Protein AF-A0A528B3K3-F1 (afdb_monomer_lite)

pLDDT: mean 85.91, std 14.16, range [41.41, 97.94]

Secondary structure (DSSP, 8-state):
-------------------------TT-GGGGGBSS----B--SSS--BTHHHHHHHHHHH----SSB-GGGGTTHHHHHHHHH--

Structure (mmCIF, N/CA/C/O backbone):
data_AF-A0A528B3K3-F1
#
_entry.id   AF-A0A528B3K3-F1
#
loop_
_atom_site.group_PDB
_atom_site.id
_atom_site.type_symbol
_atom_site.label_atom_id
_atom_site.label_alt_id
_atom_site.label_comp_id
_atom_site.label_asym_id
_atom_site.label_entity_id
_atom_site.label_seq_id
_atom_site.pdbx_PDB_ins_code
_atom_site.Cartn_x
_atom_site.Cartn_y
_atom_site.Cartn_z
_atom_site.occupancy
_atom_site.B_iso_or_equiv
_atom_site.auth_seq_id
_atom_site.auth_comp_id
_atom_site.auth_asym_id
_atom_site.auth_atom_id
_atom_site.pdbx_PDB_model_num
ATOM 1 N N . MET A 1 1 ? 41.942 28.067 -50.783 1.00 41.41 1 MET A N 1
ATOM 2 C CA . MET A 1 1 ? 41.124 28.146 -49.555 1.00 41.41 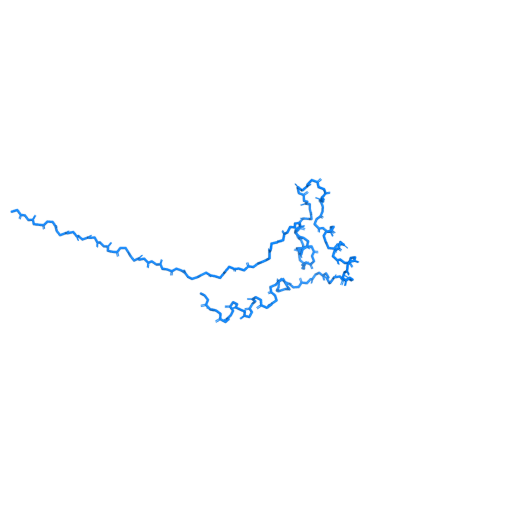1 MET A CA 1
ATOM 3 C C . MET A 1 1 ? 40.449 26.794 -49.360 1.00 41.41 1 MET A C 1
ATOM 5 O O . MET A 1 1 ? 39.690 26.421 -50.246 1.00 41.41 1 MET A O 1
ATOM 9 N N . PRO A 1 2 ? 40.777 26.013 -48.319 1.00 42.88 2 PRO A N 1
ATOM 10 C CA . PRO A 1 2 ? 40.164 24.705 -48.106 1.00 42.88 2 PRO A CA 1
ATOM 11 C C . PRO A 1 2 ? 38.782 24.866 -47.455 1.00 42.88 2 PRO A C 1
ATOM 13 O O . PRO A 1 2 ? 38.627 25.636 -46.508 1.00 42.88 2 PRO A O 1
ATOM 16 N N . GLN A 1 3 ? 37.777 24.157 -47.975 1.00 47.91 3 GLN A N 1
ATOM 17 C CA . GLN A 1 3 ? 36.479 24.026 -47.316 1.00 47.91 3 GLN A CA 1
ATOM 18 C C . GLN A 1 3 ? 36.640 23.147 -46.074 1.00 47.91 3 GLN A C 1
ATOM 20 O O . GLN A 1 3 ? 37.077 22.001 -46.163 1.00 47.91 3 GLN A O 1
ATOM 25 N N . ILE A 1 4 ? 36.283 23.698 -44.916 1.00 52.38 4 ILE A N 1
ATOM 26 C CA . ILE A 1 4 ? 36.191 22.951 -43.665 1.00 52.38 4 ILE A CA 1
ATOM 27 C C . ILE A 1 4 ? 34.981 22.023 -43.789 1.00 52.38 4 ILE A C 1
ATOM 29 O O . ILE A 1 4 ? 33.841 22.483 -43.860 1.00 52.38 4 ILE A O 1
ATOM 33 N N . ALA A 1 5 ? 35.235 20.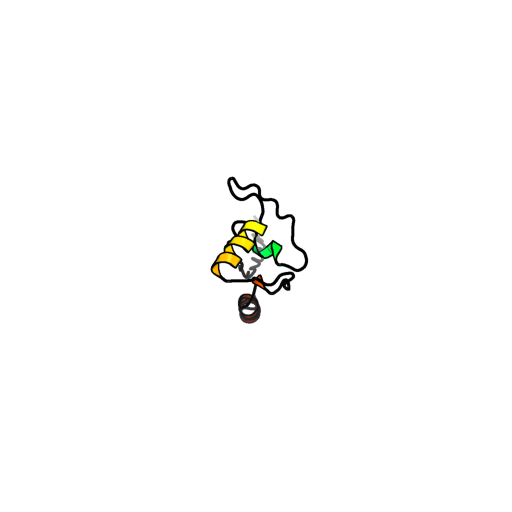717 -43.856 1.00 52.62 5 ALA A N 1
ATOM 34 C CA . ALA A 1 5 ? 34.193 19.706 -43.780 1.00 52.62 5 ALA A CA 1
ATOM 35 C C . ALA A 1 5 ? 33.501 19.818 -42.414 1.00 52.62 5 ALA A C 1
ATOM 37 O O . ALA A 1 5 ? 34.123 19.620 -41.370 1.00 52.62 5 ALA A O 1
ATOM 38 N N . ASN A 1 6 ? 32.212 20.158 -42.429 1.00 53.03 6 ASN A N 1
ATOM 39 C CA . ASN A 1 6 ? 31.361 20.151 -41.249 1.00 53.03 6 ASN A CA 1
ATOM 40 C C . ASN A 1 6 ? 31.107 18.695 -40.845 1.00 53.03 6 ASN A C 1
ATOM 42 O O . ASN A 1 6 ? 30.112 18.095 -41.246 1.00 53.03 6 ASN A O 1
ATOM 46 N N . ASN A 1 7 ? 32.030 18.110 -40.084 1.00 57.12 7 ASN A N 1
ATOM 47 C CA . ASN A 1 7 ? 31.821 16.806 -39.473 1.00 57.12 7 ASN A CA 1
ATOM 48 C C . ASN A 1 7 ? 30.970 16.995 -38.211 1.00 57.12 7 ASN A C 1
ATOM 50 O O . ASN A 1 7 ? 31.438 16.851 -37.083 1.00 57.12 7 ASN A O 1
ATOM 54 N N . ALA A 1 8 ? 29.710 17.380 -38.412 1.00 56.12 8 ALA A N 1
ATOM 55 C CA . ALA A 1 8 ? 28.694 17.234 -37.390 1.00 56.12 8 ALA A CA 1
ATOM 56 C C . ALA A 1 8 ? 28.438 15.732 -37.265 1.00 56.12 8 ALA A C 1
ATOM 58 O O . ALA A 1 8 ? 27.655 15.160 -38.022 1.00 56.12 8 ALA A O 1
ATOM 59 N N . ALA A 1 9 ? 29.148 15.081 -36.343 1.00 58.81 9 ALA A N 1
ATOM 60 C CA . ALA A 1 9 ? 28.754 13.769 -35.866 1.00 58.81 9 ALA A CA 1
ATOM 61 C C . ALA A 1 9 ? 27.306 13.909 -35.386 1.00 58.81 9 ALA A C 1
ATOM 63 O O . ALA A 1 9 ? 27.044 14.527 -34.354 1.00 58.81 9 ALA A O 1
ATOM 64 N N . ALA A 1 10 ? 26.362 13.432 -36.198 1.00 62.22 10 ALA A N 1
ATOM 65 C CA . ALA A 1 10 ? 24.961 13.373 -35.841 1.00 62.22 10 ALA A CA 1
ATOM 66 C C . ALA A 1 10 ? 24.882 12.534 -34.565 1.00 62.22 10 ALA A C 1
ATOM 68 O O . ALA A 1 10 ? 25.066 11.318 -34.606 1.00 62.22 10 ALA A O 1
ATOM 69 N N . GLY A 1 11 ? 24.723 13.201 -33.419 1.00 64.31 11 GLY A N 1
ATOM 70 C CA . GLY A 1 11 ? 24.625 12.533 -32.132 1.00 64.31 11 GLY A CA 1
ATOM 71 C C . GLY A 1 11 ? 23.526 11.485 -32.220 1.00 64.31 11 GLY A C 1
ATOM 72 O O . GLY A 1 11 ? 22.405 11.800 -32.626 1.00 64.31 11 GLY A O 1
ATOM 73 N N . VAL A 1 12 ? 23.857 10.234 -31.895 1.00 70.38 12 VAL A N 1
ATOM 74 C CA . VAL A 1 12 ? 22.870 9.158 -31.803 1.00 70.38 12 VAL A CA 1
ATOM 75 C C . VAL A 1 12 ? 21.799 9.622 -30.824 1.00 70.38 12 VAL A C 1
ATOM 77 O O . VAL A 1 12 ? 22.055 9.754 -29.629 1.00 70.38 12 VAL A O 1
ATOM 80 N N . ARG A 1 13 ? 20.597 9.911 -31.331 1.00 71.56 13 ARG A N 1
ATOM 81 C CA . ARG A 1 13 ? 19.433 10.113 -30.473 1.00 71.56 13 ARG A CA 1
ATOM 82 C C . ARG A 1 13 ? 18.997 8.739 -29.991 1.00 71.56 13 ARG A C 1
ATOM 84 O O . ARG A 1 13 ? 18.355 8.006 -30.735 1.00 71.56 13 ARG A O 1
ATOM 91 N N . SER A 1 14 ? 19.388 8.380 -28.777 1.00 81.12 14 SER A N 1
ATOM 92 C CA . SER A 1 14 ? 18.838 7.218 -28.093 1.00 81.12 14 SER A CA 1
ATOM 93 C C . SER A 1 14 ? 17.412 7.532 -27.634 1.00 81.12 14 SER A C 1
ATOM 95 O O . SER A 1 14 ? 17.150 8.578 -27.040 1.00 81.12 14 SER A O 1
ATOM 97 N N . SER A 1 15 ? 16.476 6.636 -27.941 1.00 85.94 15 SER A N 1
ATOM 98 C CA . SER A 1 15 ? 15.108 6.664 -27.419 1.00 85.94 15 SER A CA 1
ATOM 99 C C . SER A 1 15 ? 14.944 5.558 -26.382 1.00 85.94 15 SER A C 1
ATOM 101 O O . SER A 1 15 ? 15.343 4.425 -26.644 1.00 85.94 15 SER A O 1
ATOM 103 N N . ALA A 1 16 ? 14.339 5.877 -25.240 1.00 90.38 16 ALA A N 1
ATOM 104 C CA . ALA A 1 16 ? 13.916 4.901 -24.241 1.00 90.38 16 ALA A CA 1
ATOM 105 C C . ALA A 1 16 ? 12.387 4.803 -24.247 1.00 90.38 16 ALA A C 1
ATOM 107 O O . ALA A 1 16 ? 11.706 5.816 -24.428 1.00 90.38 16 ALA A O 1
ATOM 108 N N . LYS A 1 17 ? 11.857 3.597 -24.045 1.00 90.56 17 LYS A N 1
ATOM 109 C CA . LYS A 1 17 ? 10.435 3.356 -23.805 1.00 90.56 17 LYS A CA 1
ATOM 110 C C . LYS A 1 17 ? 10.266 3.084 -22.305 1.00 90.56 17 LYS A C 1
ATOM 112 O O . LYS A 1 17 ? 11.128 2.490 -21.664 1.00 90.56 17 LYS A O 1
ATOM 117 N N . LEU A 1 18 ? 9.230 3.680 -21.721 1.00 93.12 18 LEU A N 1
ATOM 118 C CA . LEU A 1 18 ? 8.982 3.698 -20.280 1.00 93.12 18 LEU A CA 1
ATOM 119 C C . LEU A 1 18 ? 7.553 3.236 -20.023 1.00 93.12 18 LEU A C 1
ATOM 121 O O . LEU A 1 18 ? 6.638 3.650 -20.735 1.00 93.12 18 LEU A O 1
ATOM 125 N N . PHE A 1 19 ? 7.369 2.445 -18.970 1.00 91.75 19 PHE A N 1
ATOM 126 C CA . PHE A 1 19 ? 6.060 2.106 -18.428 1.00 91.75 19 PHE A CA 1
ATOM 127 C C . PHE A 1 19 ? 5.872 2.828 -17.101 1.00 91.75 19 PHE A C 1
ATOM 129 O O . PHE A 1 19 ? 6.648 2.640 -16.165 1.00 91.75 19 PHE A O 1
ATOM 136 N N . LEU A 1 20 ? 4.866 3.695 -17.039 1.00 90.94 20 LEU A N 1
ATOM 137 C CA . LEU A 1 20 ? 4.542 4.466 -15.846 1.00 90.94 20 LEU A CA 1
ATOM 138 C C . LEU A 1 20 ? 3.249 3.907 -15.264 1.00 90.94 20 LEU A C 1
ATOM 140 O O . LEU A 1 20 ? 2.198 3.997 -15.894 1.00 90.94 20 LEU A O 1
ATOM 144 N N . CYS A 1 21 ? 3.334 3.330 -14.069 1.00 87.50 21 CYS A N 1
ATOM 145 C CA . CYS A 1 21 ? 2.192 2.786 -13.347 1.00 87.50 21 CYS A CA 1
ATOM 146 C C . CYS A 1 21 ? 2.294 3.092 -11.853 1.00 87.50 21 CYS A C 1
ATOM 148 O O . CYS A 1 21 ? 3.339 3.512 -11.352 1.00 87.50 21 CYS A O 1
ATOM 150 N N . GLY A 1 22 ? 1.184 2.883 -11.157 1.00 82.19 22 GLY A N 1
ATOM 151 C CA . GLY A 1 22 ? 1.040 3.149 -9.735 1.00 82.19 22 GLY A CA 1
ATOM 152 C C . GLY A 1 22 ? -0.296 3.812 -9.444 1.00 82.19 22 GLY A C 1
ATOM 153 O O . GLY A 1 22 ? -0.979 4.294 -10.347 1.00 82.19 22 GLY A O 1
ATOM 154 N N . ASP A 1 23 ? -0.654 3.829 -8.169 1.00 76.94 23 ASP A N 1
ATOM 155 C CA . ASP A 1 23 ? -1.821 4.543 -7.667 1.00 76.94 23 ASP A CA 1
ATOM 156 C C . ASP A 1 23 ? -1.392 5.839 -6.959 1.00 76.94 23 ASP A C 1
ATOM 158 O O . ASP A 1 23 ? -0.274 5.950 -6.440 1.00 76.94 23 ASP A O 1
ATOM 162 N N . VAL A 1 24 ? -2.282 6.830 -6.913 1.00 73.50 24 VAL A N 1
ATOM 163 C CA . VAL A 1 24 ? -2.078 8.048 -6.122 1.00 73.50 24 VAL A CA 1
ATOM 164 C C . VAL A 1 24 ? -2.446 7.745 -4.676 1.00 73.50 24 VAL A C 1
ATOM 166 O O . VAL A 1 24 ? -3.558 7.998 -4.217 1.00 73.50 24 VAL A O 1
ATOM 169 N N . MET A 1 25 ? -1.486 7.215 -3.927 1.00 71.69 25 MET A N 1
ATOM 170 C CA . MET A 1 25 ? -1.701 6.935 -2.513 1.00 71.69 25 MET A CA 1
ATOM 171 C C . MET A 1 25 ? -1.469 8.155 -1.631 1.00 71.69 25 MET A C 1
ATOM 173 O O . MET A 1 25 ? -0.342 8.484 -1.253 1.00 71.69 25 MET A O 1
ATOM 177 N N . LEU A 1 26 ? -2.566 8.777 -1.214 1.00 65.62 26 LEU A N 1
ATOM 178 C CA . LEU A 1 26 ? -2.557 9.706 -0.091 1.00 65.62 26 LEU A CA 1
ATOM 179 C C . LEU A 1 26 ? -2.482 8.897 1.216 1.00 65.62 26 LEU A C 1
ATOM 181 O O . LEU A 1 26 ? -3.252 7.959 1.412 1.00 65.62 26 LEU A O 1
ATOM 185 N N . GLY A 1 27 ? -1.543 9.234 2.103 1.00 77.75 27 GLY A N 1
ATOM 186 C CA . GLY A 1 27 ? -1.516 8.679 3.459 1.00 77.75 27 GLY A CA 1
ATOM 187 C C . GLY A 1 27 ? -0.843 7.315 3.652 1.00 77.75 27 GLY A C 1
ATOM 188 O O . GLY A 1 27 ? -0.905 6.767 4.750 1.00 77.75 27 GLY A O 1
ATOM 189 N N . ARG A 1 28 ? -0.181 6.766 2.622 1.00 89.62 28 ARG A N 1
ATOM 190 C CA . ARG A 1 28 ? 0.676 5.560 2.688 1.00 89.62 28 ARG A CA 1
ATOM 191 C C . ARG A 1 28 ? 0.016 4.257 3.173 1.00 89.62 28 ARG A C 1
ATOM 193 O O . ARG A 1 28 ? 0.696 3.252 3.214 1.00 89.62 28 ARG A O 1
ATOM 200 N N . GLY A 1 29 ? -1.288 4.197 3.445 1.00 92.12 29 GLY A N 1
ATOM 201 C CA . GLY A 1 29 ? -1.933 3.045 4.102 1.00 92.12 29 GLY A CA 1
ATOM 202 C C . GLY A 1 29 ? -1.626 1.642 3.542 1.00 92.12 29 GLY A C 1
ATOM 203 O O . GLY A 1 29 ? -1.544 0.703 4.330 1.00 92.12 29 GLY A O 1
ATOM 204 N N . ILE A 1 30 ? -1.407 1.472 2.227 1.00 90.62 30 ILE A N 1
ATOM 205 C CA . ILE A 1 30 ? -1.047 0.153 1.664 1.00 90.62 30 ILE A CA 1
ATOM 206 C C . ILE A 1 30 ? 0.281 -0.366 2.224 1.00 90.62 30 ILE A C 1
ATOM 208 O O . ILE A 1 30 ? 0.454 -1.569 2.384 1.00 90.62 30 ILE A O 1
ATOM 212 N N . ASP A 1 31 ? 1.232 0.523 2.527 1.00 90.69 31 ASP A N 1
ATOM 213 C CA . ASP A 1 31 ? 2.556 0.107 2.977 1.00 90.69 31 ASP A CA 1
ATOM 214 C C . ASP A 1 31 ? 2.478 -0.574 4.348 1.00 90.69 31 ASP A C 1
ATOM 216 O O . ASP A 1 31 ? 3.260 -1.473 4.642 1.00 90.69 31 ASP A O 1
ATOM 220 N N . GLN A 1 32 ? 1.458 -0.230 5.137 1.00 94.62 32 GLN A N 1
ATOM 221 C CA . GLN A 1 32 ? 1.199 -0.795 6.455 1.00 94.62 32 GLN A CA 1
ATOM 222 C C . GLN A 1 32 ? 0.642 -2.219 6.407 1.00 94.62 32 GLN A C 1
ATOM 224 O O . GLN A 1 32 ? 0.636 -2.900 7.436 1.00 94.62 32 GLN A O 1
ATOM 229 N N . ILE A 1 33 ? 0.160 -2.685 5.250 1.00 94.56 33 ILE A N 1
ATOM 230 C CA . ILE A 1 33 ? -0.323 -4.062 5.095 1.00 94.56 33 ILE A CA 1
ATOM 231 C C . ILE A 1 33 ? 0.705 -4.996 4.454 1.00 94.56 33 ILE A C 1
ATOM 233 O O . ILE A 1 33 ? 0.480 -6.206 4.470 1.00 94.56 33 ILE A O 1
ATOM 237 N N . LEU A 1 34 ? 1.827 -4.478 3.943 1.00 94.00 34 LEU A N 1
ATOM 238 C CA . LEU A 1 34 ? 2.901 -5.288 3.356 1.00 94.00 34 LEU A CA 1
ATOM 239 C C . LEU A 1 34 ? 3.631 -6.134 4.412 1.00 94.00 34 LEU A C 1
ATOM 241 O O . LEU A 1 34 ? 3.519 -5.903 5.618 1.00 94.00 34 LEU A O 1
ATOM 245 N N . ALA A 1 35 ? 4.399 -7.127 3.956 1.00 94.25 35 ALA A N 1
ATOM 246 C CA . ALA A 1 35 ? 5.206 -7.996 4.818 1.00 94.25 35 ALA A CA 1
ATOM 247 C C . ALA A 1 35 ? 6.179 -7.224 5.731 1.00 94.25 35 ALA A C 1
ATOM 249 O O . ALA A 1 35 ? 6.356 -7.598 6.894 1.00 94.25 35 ALA A O 1
ATOM 250 N N . SER A 1 36 ? 6.763 -6.137 5.218 1.00 92.75 36 SER A N 1
ATOM 251 C CA . SER A 1 36 ? 7.688 -5.256 5.941 1.00 92.75 36 SER A CA 1
ATOM 252 C C . SER A 1 36 ? 7.194 -3.805 5.888 1.00 92.75 36 SER A C 1
ATOM 254 O O . SER A 1 36 ? 7.597 -3.058 4.995 1.00 92.75 36 SER A O 1
ATOM 256 N N . PRO A 1 37 ? 6.300 -3.395 6.806 1.00 93.25 37 PRO A N 1
ATOM 257 C CA . PRO A 1 37 ? 5.727 -2.057 6.780 1.00 93.25 37 PRO A CA 1
ATOM 258 C C . PRO A 1 37 ? 6.765 -0.988 7.144 1.00 93.25 37 PRO A C 1
ATOM 260 O O . PRO A 1 37 ? 7.600 -1.184 8.030 1.00 93.25 37 PRO A O 1
ATOM 263 N N . GLY A 1 38 ? 6.701 0.160 6.466 1.00 91.00 38 GLY A N 1
ATOM 264 C CA . GLY A 1 38 ? 7.505 1.336 6.811 1.00 91.00 38 GLY A CA 1
ATOM 265 C C . GLY A 1 38 ? 6.983 2.058 8.059 1.00 91.00 38 GLY A C 1
ATOM 266 O O . GLY A 1 38 ? 5.907 1.741 8.561 1.00 91.00 38 GLY A O 1
ATOM 267 N N . ASP A 1 39 ? 7.713 3.078 8.531 1.00 95.00 39 ASP A N 1
ATOM 268 C CA . ASP A 1 39 ? 7.262 3.919 9.654 1.00 95.00 39 ASP A CA 1
ATOM 269 C C . ASP A 1 39 ? 5.884 4.530 9.332 1.00 95.00 39 ASP A C 1
ATOM 271 O O . ASP A 1 39 ? 5.767 5.218 8.303 1.00 95.00 39 ASP A O 1
ATOM 275 N N . PRO A 1 40 ? 4.853 4.281 10.163 1.00 95.75 40 PRO A N 1
ATOM 276 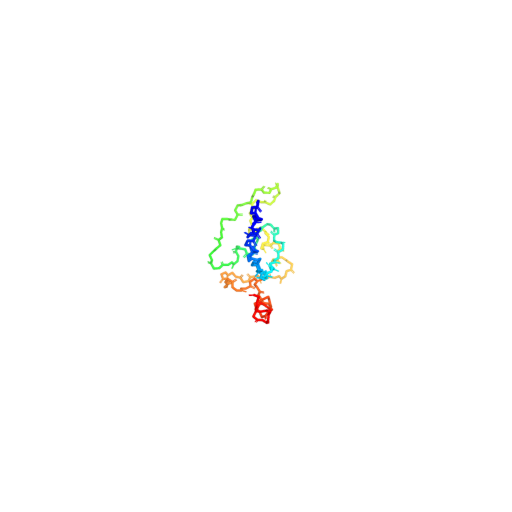C CA . PRO A 1 40 ? 3.517 4.804 9.933 1.00 95.75 40 PRO A CA 1
ATOM 277 C C . PRO A 1 40 ? 3.411 6.314 10.141 1.00 95.75 40 PRO A C 1
ATOM 279 O O . PRO A 1 40 ? 2.383 6.879 9.779 1.00 95.75 40 PRO A O 1
ATOM 282 N N . HIS A 1 41 ? 4.396 6.991 10.737 1.00 96.31 41 HIS A N 1
ATOM 283 C CA . HIS A 1 41 ? 4.276 8.414 11.035 1.00 96.31 41 HIS A CA 1
ATOM 284 C C . HIS A 1 41 ? 4.050 9.262 9.771 1.00 96.31 41 HIS A C 1
ATOM 286 O O . HIS A 1 41 ? 4.791 9.173 8.787 1.00 96.31 41 HIS A O 1
ATOM 292 N N . LEU A 1 42 ? 3.032 10.126 9.820 1.00 93.81 42 LEU A N 1
ATOM 293 C CA . LEU A 1 42 ? 2.685 11.056 8.747 1.00 93.81 42 LEU A CA 1
ATOM 294 C C . LEU A 1 42 ? 2.826 12.510 9.198 1.00 93.81 42 LEU A C 1
ATOM 296 O O . LEU A 1 42 ? 2.354 12.908 10.264 1.00 93.81 42 LEU A O 1
ATOM 300 N N . ASN A 1 43 ? 3.383 13.332 8.310 1.00 92.25 43 ASN A N 1
ATOM 301 C CA . ASN A 1 43 ? 3.516 14.781 8.484 1.00 92.25 43 ASN A CA 1
ATOM 302 C C . ASN A 1 43 ? 2.287 15.551 7.963 1.00 92.25 43 ASN A C 1
ATOM 304 O O . ASN A 1 43 ? 2.400 16.679 7.484 1.00 92.25 43 ASN A O 1
ATOM 308 N N . GLU A 1 44 ? 1.101 14.950 8.031 1.00 90.31 44 GLU A N 1
ATOM 309 C CA . GLU A 1 44 ? -0.143 15.587 7.600 1.00 90.31 44 GLU A CA 1
ATOM 310 C C . GLU A 1 44 ? -0.819 16.321 8.759 1.00 90.31 44 GLU A C 1
ATOM 312 O O . GLU A 1 44 ? -0.544 16.069 9.932 1.00 90.31 44 GLU A O 1
ATOM 317 N N . ARG A 1 45 ? -1.718 17.268 8.467 1.00 92.88 45 ARG A N 1
ATOM 318 C CA . ARG A 1 45 ? -2.350 18.086 9.515 1.00 92.88 45 ARG A CA 1
ATOM 319 C C . ARG A 1 45 ? -3.230 17.254 10.456 1.00 92.88 45 ARG A C 1
ATOM 321 O O . ARG A 1 45 ? -3.160 17.468 11.665 1.00 92.88 45 ARG A O 1
ATOM 328 N N . TYR A 1 46 ? -4.032 16.344 9.904 1.00 90.69 46 TYR A N 1
ATOM 329 C CA . TYR A 1 46 ? -5.097 15.646 10.631 1.00 90.69 46 TYR A CA 1
ATOM 330 C C . TYR A 1 46 ? -4.754 14.193 10.943 1.00 90.69 46 TYR A C 1
ATOM 332 O O . TYR A 1 46 ? -4.844 13.787 12.099 1.00 90.69 46 TYR A O 1
ATOM 340 N N . VAL A 1 47 ? -4.330 13.423 9.943 1.00 94.31 47 VAL A N 1
ATOM 341 C CA . VAL A 1 47 ? -3.911 12.037 10.148 1.00 94.31 47 VAL A CA 1
ATOM 342 C C . VAL A 1 47 ? -2.420 12.016 10.472 1.00 94.31 47 VAL A C 1
ATOM 344 O O . VAL A 1 47 ? -1.617 12.639 9.788 1.00 94.31 47 VAL A O 1
ATOM 347 N N . LYS A 1 48 ? -2.048 11.342 11.561 1.00 95.12 48 LYS A N 1
ATOM 348 C CA . LYS A 1 48 ? -0.653 11.258 12.033 1.00 95.12 48 LYS A CA 1
ATOM 349 C C . LYS A 1 48 ? -0.042 9.870 11.863 1.00 95.12 48 LYS A C 1
ATOM 351 O O . LYS A 1 48 ? 1.158 9.719 12.068 1.00 95.12 48 LYS A O 1
ATOM 356 N N . SER A 1 49 ? -0.864 8.885 11.502 1.00 96.31 49 SER A N 1
ATOM 357 C CA . SER A 1 49 ? -0.468 7.495 11.294 1.00 96.31 49 SER A CA 1
ATOM 358 C C . SER A 1 49 ? -1.073 6.953 10.002 1.00 96.31 49 SER A C 1
ATOM 360 O O . SER A 1 49 ? -2.283 7.042 9.802 1.00 96.31 49 SER A O 1
ATOM 362 N N . ALA A 1 50 ? -0.254 6.323 9.165 1.00 95.88 50 ALA A N 1
ATOM 363 C CA . ALA A 1 50 ? -0.682 5.617 7.964 1.00 95.88 50 ALA A CA 1
ATOM 364 C C . ALA A 1 50 ? -1.640 4.454 8.284 1.00 95.88 50 ALA A C 1
ATOM 366 O O . ALA A 1 50 ? -2.503 4.122 7.472 1.00 95.88 50 ALA A O 1
ATOM 367 N N . THR A 1 51 ? -1.562 3.880 9.494 1.00 96.06 51 THR A N 1
ATOM 368 C CA . THR A 1 51 ? -2.471 2.804 9.931 1.00 96.06 51 THR A CA 1
ATOM 369 C C . THR A 1 51 ? -3.929 3.252 9.969 1.00 96.06 51 THR A C 1
ATOM 371 O O . THR A 1 51 ? -4.818 2.445 9.707 1.00 96.06 51 THR A O 1
ATOM 374 N N . THR A 1 52 ? -4.185 4.544 10.208 1.00 95.94 52 THR A N 1
ATOM 375 C CA . THR A 1 52 ? -5.541 5.103 10.217 1.00 95.94 52 THR A CA 1
ATOM 376 C C . THR A 1 52 ? -6.233 4.916 8.868 1.00 95.94 52 THR A C 1
ATOM 378 O O . THR A 1 52 ? -7.435 4.676 8.829 1.00 95.94 52 THR A O 1
ATOM 381 N N . TYR A 1 53 ? -5.505 4.961 7.750 1.00 94.06 53 TYR A N 1
ATOM 382 C CA . TYR A 1 53 ? -6.107 4.716 6.437 1.00 94.06 53 TYR A CA 1
ATOM 383 C C . TYR A 1 53 ? -6.534 3.258 6.254 1.00 94.06 53 TYR A C 1
ATOM 385 O O . TYR A 1 53 ? -7.592 3.011 5.677 1.00 94.06 53 TYR A O 1
ATOM 393 N N . VAL A 1 54 ? -5.773 2.302 6.799 1.00 94.44 54 VAL A N 1
ATOM 394 C CA . VAL A 1 54 ? -6.161 0.882 6.802 1.00 94.44 54 VAL A CA 1
ATOM 395 C C . VAL A 1 54 ? -7.417 0.681 7.646 1.00 94.44 54 VAL A C 1
ATOM 397 O O . VAL A 1 54 ? -8.373 0.077 7.175 1.00 94.44 54 VAL A O 1
ATOM 400 N N . GLU A 1 55 ? -7.462 1.259 8.848 1.00 95.75 55 GLU A N 1
ATOM 401 C CA . GLU A 1 55 ? -8.629 1.192 9.740 1.00 95.75 55 GLU A CA 1
ATOM 402 C C . GLU A 1 55 ? -9.888 1.781 9.082 1.00 95.75 55 GLU A C 1
ATOM 404 O O . GLU A 1 55 ? -10.978 1.212 9.165 1.00 95.75 55 GLU A O 1
ATOM 409 N N . LEU A 1 56 ? -9.756 2.925 8.403 1.00 94.81 56 LEU A N 1
ATOM 410 C CA . LEU A 1 56 ? -10.860 3.550 7.674 1.00 94.81 56 LEU A CA 1
ATOM 411 C C . LEU A 1 56 ? -11.338 2.680 6.507 1.00 94.81 56 LEU A C 1
ATOM 413 O O . LEU A 1 56 ? -12.547 2.551 6.312 1.00 94.81 56 LEU A O 1
ATOM 417 N N . ALA A 1 57 ? -10.417 2.064 5.765 1.00 94.00 57 ALA A N 1
ATOM 418 C CA . ALA A 1 57 ? -10.758 1.147 4.684 1.00 94.00 57 ALA A CA 1
ATOM 419 C C . ALA A 1 57 ? -11.443 -0.125 5.214 1.00 94.00 57 ALA A C 1
ATOM 421 O O . ALA A 1 57 ? -12.447 -0.556 4.643 1.00 94.00 57 ALA A O 1
ATOM 422 N N . GLU A 1 58 ? -10.968 -0.675 6.334 1.00 96.75 58 GLU A N 1
ATOM 423 C CA . GLU A 1 58 ? -11.546 -1.854 6.987 1.00 96.75 58 GLU A CA 1
ATOM 424 C C . GLU A 1 58 ? -12.966 -1.594 7.503 1.00 96.75 58 GLU A C 1
ATOM 426 O O . GLU A 1 58 ? -13.842 -2.452 7.403 1.00 96.75 58 GLU A O 1
ATOM 431 N N . ARG A 1 59 ? -13.242 -0.382 8.001 1.00 97.81 59 ARG A N 1
ATOM 432 C CA . ARG 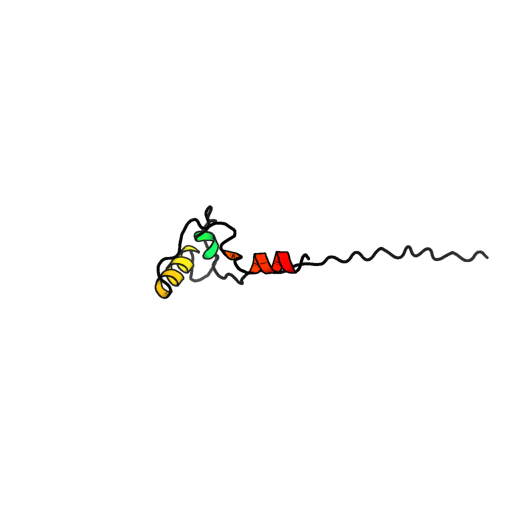A 1 59 ? -14.594 0.008 8.435 1.00 97.81 59 ARG A CA 1
ATOM 433 C C . ARG A 1 59 ? -15.627 -0.020 7.310 1.00 97.81 59 ARG A C 1
ATOM 435 O O . ARG A 1 59 ? -16.807 -0.204 7.596 1.00 97.81 59 ARG A O 1
ATOM 442 N N . VAL A 1 60 ? -15.205 0.214 6.070 1.00 97.94 60 VAL A N 1
ATOM 443 C CA . VAL A 1 60 ? -16.101 0.257 4.905 1.00 97.94 60 VAL A CA 1
ATOM 444 C C . VAL A 1 60 ? -16.183 -1.105 4.218 1.00 97.94 60 VAL A C 1
ATOM 446 O O . VAL A 1 60 ? -17.267 -1.512 3.813 1.00 97.94 60 VAL A O 1
ATOM 449 N N . ASN A 1 61 ? -15.057 -1.814 4.107 1.00 96.44 61 ASN A N 1
ATOM 450 C CA . ASN A 1 61 ? -14.934 -3.006 3.261 1.00 96.44 61 ASN A CA 1
ATOM 451 C C . ASN A 1 61 ? -14.811 -4.321 4.047 1.00 96.44 61 ASN A C 1
ATOM 453 O O . ASN A 1 61 ? -14.828 -5.396 3.453 1.00 96.44 61 ASN A O 1
ATOM 457 N N . GLY A 1 62 ? -14.705 -4.251 5.374 1.00 97.69 62 GLY A N 1
ATOM 458 C CA . GLY A 1 62 ? -14.368 -5.395 6.214 1.00 97.69 62 GLY A CA 1
ATOM 459 C C . GLY A 1 62 ? -12.855 -5.629 6.323 1.00 97.69 62 GLY A C 1
ATOM 460 O O . GLY A 1 62 ? -12.063 -4.820 5.843 1.00 97.69 62 GLY A O 1
ATOM 461 N N . PRO A 1 63 ? -12.434 -6.715 6.993 1.00 97.00 63 PRO A N 1
ATOM 462 C CA . PRO A 1 63 ? -11.028 -6.965 7.308 1.00 97.00 63 PRO A CA 1
ATOM 463 C C . PRO A 1 63 ? -10.118 -6.986 6.075 1.00 97.00 63 PRO A C 1
ATOM 465 O O . PRO A 1 63 ? -10.427 -7.652 5.087 1.00 97.00 63 PRO A O 1
ATOM 468 N N . ILE A 1 64 ? -8.964 -6.319 6.168 1.00 94.69 64 ILE A N 1
ATOM 469 C CA . ILE A 1 64 ? -7.943 -6.306 5.117 1.00 94.69 64 ILE A CA 1
ATOM 470 C C . ILE A 1 64 ? -6.784 -7.221 5.544 1.00 94.69 64 ILE A C 1
ATOM 472 O O . ILE A 1 64 ? -6.297 -7.108 6.676 1.00 94.69 64 ILE A O 1
ATOM 476 N N . PRO A 1 65 ? -6.315 -8.132 4.669 1.00 93.56 65 PRO A N 1
ATOM 477 C CA . PRO A 1 65 ? -5.171 -8.984 4.965 1.00 93.56 65 PRO A CA 1
ATOM 478 C C . PRO A 1 65 ? -3.921 -8.173 5.319 1.00 93.56 65 PRO A C 1
ATOM 480 O O . PRO A 1 65 ? -3.648 -7.128 4.734 1.00 93.56 65 PRO A O 1
ATOM 483 N N . ARG A 1 66 ? -3.141 -8.677 6.276 1.00 94.50 66 ARG A N 1
ATOM 484 C CA . ARG A 1 66 ? -1.858 -8.092 6.686 1.00 94.50 66 ARG A CA 1
ATOM 485 C C . ARG A 1 66 ? -0.717 -9.005 6.266 1.00 94.50 66 ARG A C 1
ATOM 487 O O . ARG A 1 66 ? -0.909 -10.214 6.163 1.00 94.50 66 ARG A O 1
ATOM 494 N N . LYS A 1 67 ? 0.475 -8.426 6.125 1.00 95.06 67 LYS A N 1
ATOM 495 C CA . LYS A 1 67 ? 1.681 -9.095 5.624 1.00 95.06 67 LYS A CA 1
ATOM 496 C C . LYS A 1 67 ? 1.485 -9.675 4.224 1.00 95.06 67 LYS A C 1
ATOM 498 O O . LYS A 1 67 ? 1.881 -10.807 3.958 1.00 95.06 67 LYS A O 1
ATOM 503 N N . VAL A 1 68 ? 0.826 -8.909 3.358 1.00 94.50 68 VAL A N 1
ATOM 504 C CA . VAL A 1 68 ? 0.663 -9.284 1.952 1.00 94.50 68 VAL A CA 1
ATOM 505 C C . VAL A 1 68 ? 1.993 -9.159 1.207 1.00 94.50 68 VAL A C 1
ATOM 507 O O . VAL A 1 68 ? 2.878 -8.403 1.620 1.00 94.50 68 VAL A O 1
ATOM 510 N N . ASP A 1 69 ? 2.112 -9.926 0.128 1.00 92.31 69 ASP A N 1
ATOM 511 C CA . ASP A 1 69 ? 3.249 -9.912 -0.794 1.00 92.31 69 ASP A CA 1
ATOM 512 C C . ASP A 1 69 ? 3.388 -8.551 -1.498 1.00 92.31 69 ASP A C 1
ATOM 514 O O . ASP A 1 69 ? 2.395 -7.849 -1.708 1.00 92.31 69 ASP A O 1
ATOM 518 N N . GLU A 1 70 ? 4.602 -8.170 -1.890 1.00 87.81 70 GLU A N 1
ATOM 519 C CA . GLU A 1 70 ? 4.874 -6.905 -2.578 1.00 87.81 70 GLU A CA 1
ATOM 520 C C . GLU A 1 70 ? 4.134 -6.780 -3.922 1.00 87.81 70 GLU A C 1
ATOM 522 O O . GLU A 1 70 ? 3.814 -5.667 -4.349 1.00 87.81 70 GLU A O 1
ATOM 527 N N . ALA A 1 71 ? 3.803 -7.901 -4.571 1.00 88.94 71 ALA A N 1
ATOM 528 C CA . ALA A 1 71 ? 3.009 -7.938 -5.795 1.00 88.94 71 ALA A CA 1
ATOM 529 C C . ALA A 1 71 ? 1.535 -7.553 -5.578 1.00 88.94 71 ALA A C 1
ATOM 531 O O . ALA A 1 71 ? 0.854 -7.197 -6.542 1.00 88.94 71 ALA A O 1
ATOM 532 N N . TYR A 1 72 ? 1.037 -7.588 -4.334 1.00 88.56 72 TYR A N 1
ATOM 533 C CA . TYR A 1 72 ? -0.375 -7.363 -4.004 1.00 88.56 72 TYR A CA 1
ATOM 534 C C . TYR A 1 72 ? -0.927 -6.060 -4.591 1.00 88.56 72 TYR A C 1
ATOM 536 O O . TYR A 1 72 ? -2.049 -6.031 -5.090 1.00 88.56 72 TYR A O 1
ATOM 544 N N . VAL A 1 73 ? -0.134 -4.986 -4.552 1.00 85.50 73 VAL A N 1
ATOM 545 C CA . VAL A 1 73 ? -0.575 -3.646 -4.975 1.00 85.50 73 VAL A CA 1
ATOM 546 C C . VAL A 1 73 ? -0.629 -3.493 -6.493 1.00 85.50 73 VAL A C 1
ATOM 548 O O . VAL A 1 73 ? -1.293 -2.589 -6.994 1.00 85.50 73 VAL A O 1
ATOM 551 N N . TRP A 1 74 ? 0.093 -4.347 -7.218 1.00 88.31 74 TRP A N 1
ATOM 552 C CA . TRP A 1 74 ? 0.270 -4.213 -8.658 1.00 88.31 74 TRP A CA 1
ATOM 553 C C . TRP A 1 74 ? -0.817 -4.946 -9.434 1.00 88.31 74 TRP A C 1
ATOM 555 O O . TRP A 1 74 ? -1.234 -4.446 -10.473 1.00 88.31 74 TRP A O 1
ATOM 565 N N . GLY A 1 75 ? -1.316 -6.076 -8.923 1.00 87.38 75 GLY A N 1
ATOM 566 C CA . GLY A 1 75 ? -2.446 -6.798 -9.514 1.00 87.38 75 GLY A CA 1
ATOM 567 C C . GLY A 1 75 ? -2.330 -6.939 -11.037 1.00 87.38 75 GLY A C 1
ATOM 568 O O . GLY A 1 75 ? -1.322 -7.425 -11.554 1.00 87.38 75 GLY A O 1
ATOM 569 N N . ASP A 1 76 ? -3.342 -6.447 -11.753 1.00 88.81 76 ASP A N 1
ATOM 570 C CA . ASP A 1 76 ? -3.429 -6.501 -13.219 1.00 88.81 76 ASP A CA 1
ATOM 571 C C . ASP A 1 76 ? -2.323 -5.708 -13.945 1.00 88.81 76 ASP A C 1
ATOM 573 O O . ASP A 1 76 ? -2.032 -5.983 -15.111 1.00 88.81 76 ASP A O 1
ATOM 577 N N . ALA A 1 77 ? -1.666 -4.751 -13.276 1.00 90.25 77 ALA A N 1
ATOM 578 C CA . ALA A 1 77 ? -0.601 -3.948 -13.876 1.00 90.25 77 ALA A CA 1
ATOM 579 C C . ALA A 1 77 ? 0.626 -4.786 -14.264 1.00 90.25 77 ALA A C 1
ATOM 581 O O . ALA A 1 77 ? 1.322 -4.429 -15.212 1.00 90.25 77 ALA A O 1
ATOM 582 N N . LEU A 1 78 ? 0.884 -5.908 -13.577 1.00 91.81 78 LEU A N 1
ATOM 583 C CA . LEU A 1 78 ? 1.998 -6.798 -13.926 1.00 91.81 78 LEU A CA 1
ATOM 584 C C . LEU A 1 78 ? 1.769 -7.473 -15.284 1.0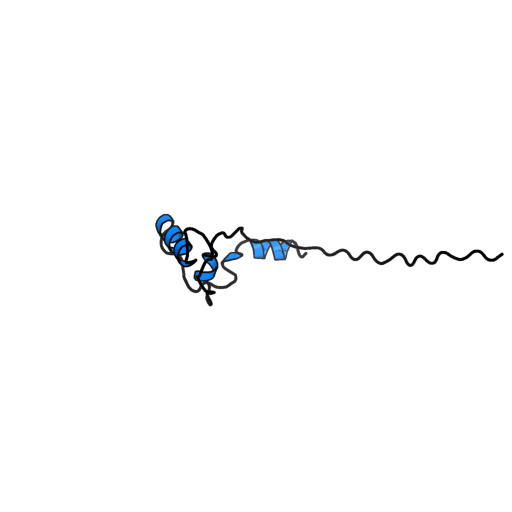0 91.81 78 LEU A C 1
ATOM 586 O O . LEU A 1 78 ? 2.675 -7.513 -16.110 1.00 91.81 78 LEU A O 1
ATOM 590 N N . ALA A 1 79 ? 0.540 -7.920 -15.556 1.00 93.00 79 ALA A N 1
ATOM 591 C CA . ALA A 1 79 ? 0.191 -8.512 -16.845 1.00 93.00 79 ALA A CA 1
ATOM 592 C C . ALA A 1 79 ? 0.244 -7.481 -17.988 1.00 93.00 79 ALA A C 1
ATOM 594 O O . ALA A 1 79 ? 0.612 -7.819 -19.113 1.00 93.00 79 ALA A O 1
ATOM 595 N N . GLU A 1 80 ? -0.109 -6.222 -17.710 1.00 93.25 80 GLU A N 1
ATOM 596 C CA . GLU A 1 80 ? 0.050 -5.123 -18.669 1.00 93.25 80 GLU A CA 1
ATOM 597 C C . GLU A 1 80 ? 1.527 -4.842 -18.969 1.00 93.25 80 GLU A C 1
ATOM 599 O O . GLU A 1 80 ? 1.904 -4.708 -20.131 1.00 93.25 80 GLU A O 1
ATOM 604 N N . LEU A 1 81 ? 2.376 -4.799 -17.939 1.00 93.38 81 LEU A N 1
ATOM 605 C CA . LEU A 1 81 ? 3.813 -4.596 -18.102 1.00 93.38 81 LEU A CA 1
ATOM 606 C C . LEU A 1 81 ? 4.437 -5.693 -18.979 1.00 93.38 81 LEU A C 1
ATOM 608 O O . LEU A 1 81 ? 5.187 -5.382 -19.907 1.00 93.38 81 LEU A O 1
ATOM 612 N N . ASP A 1 82 ? 4.084 -6.954 -18.723 1.00 94.44 82 ASP A N 1
ATOM 613 C CA . ASP A 1 82 ? 4.553 -8.096 -19.513 1.00 94.44 82 ASP A CA 1
ATOM 614 C C . ASP A 1 82 ? 4.077 -8.023 -20.972 1.00 94.44 82 ASP A C 1
ATOM 616 O O . ASP A 1 82 ? 4.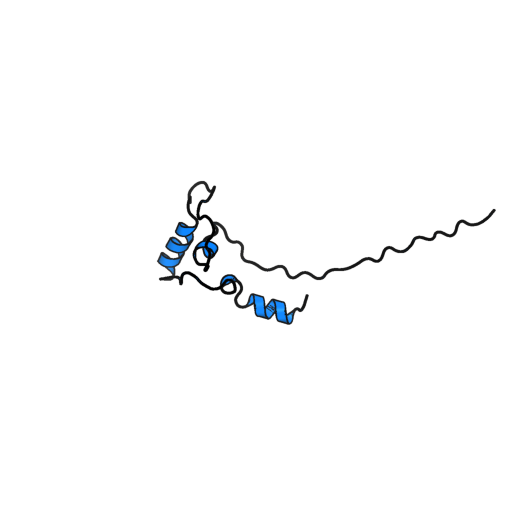838 -8.330 -21.893 1.00 94.44 82 ASP A O 1
ATOM 620 N N . ARG A 1 83 ? 2.830 -7.591 -21.203 1.00 95.44 83 ARG A N 1
ATOM 621 C CA . ARG A 1 83 ? 2.264 -7.415 -22.550 1.00 95.44 83 ARG A CA 1
ATOM 622 C C . ARG A 1 83 ? 2.972 -6.314 -23.331 1.00 95.44 83 ARG A C 1
ATOM 624 O O . ARG A 1 83 ? 3.255 -6.494 -24.515 1.00 95.44 83 ARG A O 1
ATOM 631 N N . GLU A 1 84 ? 3.208 -5.172 -22.697 1.00 93.81 84 GLU A N 1
ATOM 632 C CA . GLU A 1 84 ? 3.727 -3.988 -23.378 1.00 93.81 84 GLU A CA 1
ATOM 633 C C . GLU A 1 84 ? 5.226 -4.072 -23.674 1.00 93.81 84 GLU A C 1
ATOM 635 O O . GLU A 1 84 ? 5.697 -3.333 -24.549 1.00 93.81 84 GLU A O 1
ATOM 640 N N . ALA A 1 85 ? 5.953 -4.958 -22.974 1.00 91.50 85 ALA A N 1
ATOM 641 C CA . ALA A 1 85 ? 7.396 -5.193 -23.095 1.00 91.50 85 ALA A CA 1
ATOM 642 C C . ALA A 1 85 ? 8.165 -3.891 -23.424 1.00 91.50 85 ALA A C 1
ATOM 644 O O . ALA A 1 85 ? 8.697 -3.746 -24.534 1.00 91.50 85 ALA A O 1
ATOM 645 N N . PRO A 1 86 ? 8.093 -2.888 -22.526 1.00 87.06 86 PRO A N 1
ATOM 646 C CA . PRO A 1 86 ? 8.584 -1.546 -22.788 1.00 87.06 86 PRO A CA 1
ATOM 647 C C . PRO A 1 86 ? 10.107 -1.491 -22.900 1.00 87.06 86 PRO A C 1
ATOM 649 O O . PRO A 1 86 ? 10.801 -2.197 -22.139 1.00 87.06 86 PRO A O 1
#

Foldseek 3Di:
DDDDPPPPVPPPPDDDDDDDDDDPDDQQLVLQQALDRDFQADPDDPDGGSVVVQVVVCVVPNHDHHRDYPCVRCPCVVVVCVVVVD

Sequence (86 aa):
MPQIANNAAAGVRSSAKLFLCGDVMLGRGIDQILASPGDPHLNERYVKSATTYVELAERVNGPIPRKVDEAYVWGDALAELDREAP

Radius of gyration: 23.64 Å; chains: 1; bounding box: 57×38×62 Å